Protein AF-A0A158PNH9-F1 (afdb_monomer_lite)

pLDDT: mean 72.69, std 19.54, range [38.22, 96.31]

Radius of gyration: 32.42 Å; chains: 1; bounding box: 47×103×50 Å

Organism: Anisakis simplex (NCBI:txid6269)

Secondary structure (DSSP, 8-state):
--SHHHH---SPP-------TT--HHHHHHHHHHHHH-TT--HHHHHHHHHHTTSS-TTTPPPHHHHHHHHHHHHHHHHHHHHHHHHHHHHHHHHHS-TTSS-----S----------PPP----------

Structure (mmCIF, N/CA/C/O backbone):
data_AF-A0A158PNH9-F1
#
_entry.id   AF-A0A158PNH9-F1
#
loop_
_atom_site.group_PDB
_atom_site.id
_atom_site.type_symbol
_atom_site.label_atom_id
_atom_site.label_alt_id
_atom_site.label_comp_id
_atom_site.label_asym_id
_atom_site.label_entity_id
_atom_site.label_seq_id
_atom_site.pdbx_PDB_ins_code
_atom_site.Cartn_x
_atom_site.Cartn_y
_atom_site.Cartn_z
_atom_site.occupancy
_atom_site.B_iso_or_equiv
_atom_site.auth_seq_id
_atom_site.auth_comp_id
_atom_site.auth_asym_id
_atom_site.auth_atom_id
_atom_site.pdbx_PDB_model_num
ATOM 1 N N . LEU A 1 1 ? 9.475 37.398 -16.860 1.00 58.78 1 LEU A N 1
ATOM 2 C CA . LEU A 1 1 ? 8.376 38.085 -16.139 1.00 58.78 1 LEU A CA 1
ATOM 3 C C . LEU A 1 1 ? 6.987 37.422 -16.292 1.00 58.78 1 LEU A C 1
ATOM 5 O O . LEU A 1 1 ? 6.059 37.848 -15.626 1.00 58.78 1 LEU A O 1
ATOM 9 N N . CYS A 1 2 ? 6.809 36.376 -17.117 1.00 59.81 2 CYS A N 1
ATOM 10 C CA . CYS A 1 2 ? 5.473 35.936 -17.566 1.00 59.81 2 CYS A CA 1
ATOM 11 C C . CYS A 1 2 ? 4.807 34.788 -16.759 1.00 59.81 2 CY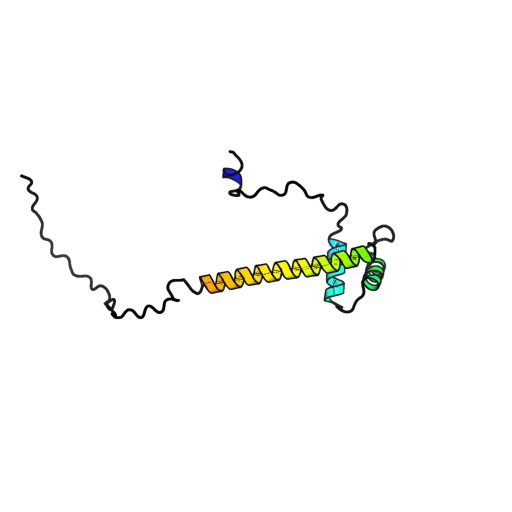S A C 1
ATOM 13 O O . CYS A 1 2 ? 3.638 34.512 -16.963 1.00 59.81 2 CYS A O 1
ATOM 15 N N . ARG A 1 3 ? 5.486 34.121 -15.807 1.00 57.56 3 ARG A N 1
ATOM 16 C CA . ARG A 1 3 ? 4.878 32.990 -15.056 1.00 57.56 3 ARG A CA 1
ATOM 17 C C . ARG A 1 3 ? 4.030 33.383 -13.838 1.00 57.56 3 ARG A C 1
ATOM 19 O O . ARG A 1 3 ? 3.223 32.579 -13.382 1.00 57.56 3 ARG A O 1
ATOM 26 N N . TYR A 1 4 ? 4.207 34.596 -13.312 1.00 63.78 4 TYR A N 1
ATOM 27 C CA . TYR A 1 4 ? 3.503 35.053 -12.108 1.00 63.78 4 TYR A CA 1
ATOM 28 C C . TYR A 1 4 ? 2.021 35.340 -12.377 1.00 63.78 4 TYR A C 1
ATOM 30 O O . TYR A 1 4 ? 1.170 34.884 -11.621 1.00 63.78 4 TYR A O 1
ATOM 38 N N . TYR A 1 5 ? 1.706 36.006 -13.490 1.00 68.56 5 TYR A N 1
ATOM 39 C CA . TYR A 1 5 ? 0.330 36.388 -13.830 1.00 68.56 5 TYR A CA 1
ATOM 40 C C . TYR A 1 5 ? -0.580 35.202 -14.187 1.00 68.56 5 TYR A C 1
ATOM 42 O O . TYR A 1 5 ? -1.795 35.344 -14.172 1.00 68.56 5 TYR A O 1
ATOM 50 N N . GLU A 1 6 ? -0.004 34.034 -14.477 1.00 59.97 6 GLU A N 1
ATOM 51 C CA . GLU A 1 6 ? -0.741 32.851 -14.935 1.00 59.97 6 GLU A CA 1
ATOM 52 C C . GLU A 1 6 ? -0.961 31.806 -13.825 1.00 59.97 6 GLU A C 1
ATOM 54 O O . GLU A 1 6 ? -1.915 31.040 -13.867 1.00 59.97 6 GLU A O 1
ATOM 59 N N . SER A 1 7 ? -0.076 31.732 -12.821 1.00 65.88 7 SER A N 1
ATOM 60 C CA . SER A 1 7 ? -0.164 30.729 -11.741 1.00 65.88 7 SER A CA 1
ATOM 61 C C . SER A 1 7 ? -0.144 31.321 -10.328 1.00 65.88 7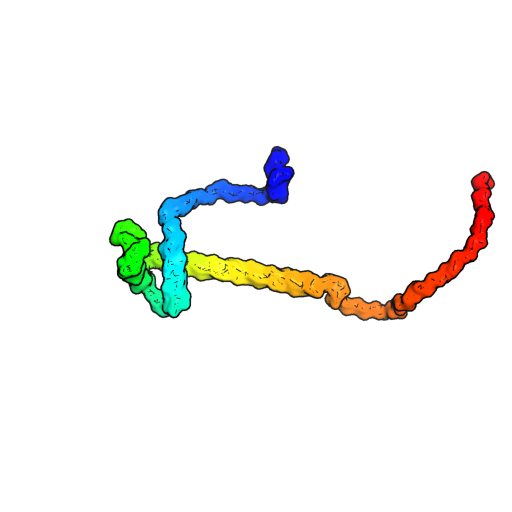 SER A C 1
ATOM 63 O O . SER A 1 7 ? -0.392 30.589 -9.376 1.00 65.88 7 SER A O 1
ATOM 65 N N . GLY A 1 8 ? 0.199 32.602 -10.154 1.00 70.19 8 GLY A N 1
ATOM 66 C CA . GLY A 1 8 ? 0.294 33.254 -8.841 1.00 70.19 8 GLY A CA 1
ATOM 67 C C . GLY A 1 8 ? 1.393 32.712 -7.915 1.00 70.19 8 GLY A C 1
ATOM 68 O O . GLY A 1 8 ? 1.497 33.152 -6.773 1.00 70.19 8 GLY A O 1
ATOM 69 N N . THR A 1 9 ? 2.228 31.764 -8.365 1.00 66.81 9 THR A N 1
ATOM 70 C CA . THR A 1 9 ? 3.254 31.131 -7.522 1.00 66.81 9 THR A CA 1
ATOM 71 C C . THR A 1 9 ? 4.668 31.561 -7.920 1.00 66.81 9 THR A C 1
ATOM 73 O O . THR A 1 9 ? 5.050 31.542 -9.088 1.00 66.81 9 THR A O 1
ATOM 76 N N . ILE A 1 10 ? 5.459 31.955 -6.916 1.00 68.06 10 ILE A N 1
ATOM 77 C CA . ILE A 1 10 ? 6.892 32.299 -7.038 1.00 68.06 10 ILE A CA 1
ATOM 78 C C . ILE A 1 10 ? 7.766 31.067 -6.731 1.00 68.06 10 ILE A C 1
ATOM 80 O O . ILE A 1 10 ? 8.981 31.066 -6.919 1.00 68.06 10 ILE A O 1
ATOM 84 N N . ARG A 1 11 ? 7.144 29.979 -6.259 1.00 74.00 11 ARG A N 1
ATOM 85 C CA . ARG A 1 11 ? 7.848 28.745 -5.917 1.00 74.00 11 ARG A CA 1
ATOM 86 C C . ARG A 1 11 ? 8.304 28.048 -7.205 1.00 74.00 11 ARG A C 1
ATOM 88 O O . ARG A 1 11 ? 7.472 27.843 -8.094 1.00 74.00 11 ARG A O 1
ATOM 95 N N . PRO A 1 12 ? 9.589 27.670 -7.324 1.00 66.69 12 PRO A N 1
ATOM 96 C CA . PRO A 1 12 ? 10.072 26.955 -8.497 1.00 66.69 12 PRO A CA 1
ATOM 97 C C . PRO A 1 12 ? 9.275 25.655 -8.667 1.00 66.69 12 PRO A C 1
ATOM 99 O O . PRO A 1 12 ? 9.100 24.897 -7.713 1.00 66.69 12 PRO A O 1
ATOM 102 N N . ARG A 1 13 ? 8.758 25.400 -9.879 1.00 63.62 13 ARG A N 1
ATOM 103 C CA . ARG A 1 13 ? 8.151 24.097 -10.197 1.00 63.62 13 ARG A CA 1
ATOM 104 C C . ARG A 1 13 ? 9.221 23.021 -10.010 1.00 63.62 13 ARG A C 1
ATOM 106 O O . ARG A 1 13 ? 10.379 23.250 -10.349 1.00 63.62 13 ARG A O 1
ATOM 113 N N . ALA A 1 14 ? 8.834 21.853 -9.505 1.00 69.50 14 ALA A N 1
ATOM 114 C CA . ALA A 1 14 ? 9.722 20.699 -9.440 1.00 69.50 14 ALA A CA 1
ATOM 115 C C . ALA A 1 14 ? 10.108 20.274 -10.870 1.00 69.50 14 ALA A C 1
ATOM 117 O O . ALA A 1 14 ? 9.350 19.595 -11.561 1.00 69.50 14 ALA A O 1
ATOM 118 N N . ILE A 1 15 ? 11.270 20.729 -11.340 1.00 57.78 15 ILE A N 1
ATOM 119 C CA . ILE A 1 15 ? 11.872 20.325 -12.613 1.00 57.78 15 ILE A CA 1
ATOM 120 C C . ILE A 1 15 ? 12.712 19.089 -12.304 1.00 57.78 15 ILE A C 1
ATOM 122 O O . ILE A 1 15 ? 13.905 19.180 -12.045 1.00 57.78 15 ILE A O 1
ATOM 126 N N . GLY A 1 16 ? 12.064 17.931 -12.227 1.00 58.94 16 GLY A N 1
ATOM 127 C CA . GLY A 1 16 ? 12.767 16.690 -11.919 1.00 58.94 16 GLY A CA 1
ATOM 128 C C . GLY A 1 16 ? 11.880 15.687 -11.215 1.00 58.94 16 GLY A C 1
ATOM 129 O O . GLY A 1 16 ? 11.831 15.624 -9.994 1.00 58.94 16 GLY A O 1
ATOM 130 N N . GLY A 1 17 ? 11.190 14.879 -12.006 1.00 66.06 17 GLY A N 1
ATOM 131 C CA . GLY A 1 17 ? 10.517 13.685 -11.531 1.00 66.06 17 GLY A CA 1
ATOM 132 C C . GLY A 1 17 ? 10.378 12.751 -12.711 1.00 66.06 17 GLY A C 1
ATOM 133 O O . GLY A 1 17 ? 9.650 13.052 -13.658 1.00 66.06 17 GLY A O 1
ATOM 134 N N . SER A 1 18 ? 11.101 11.634 -12.701 1.00 64.44 18 SER A N 1
ATOM 135 C CA . SER A 1 18 ? 10.748 10.549 -13.603 1.00 64.44 18 SER A CA 1
ATOM 136 C C . SER A 1 18 ? 9.319 10.136 -13.258 1.00 64.44 18 SER A C 1
ATOM 138 O O . SER A 1 18 ? 8.994 9.861 -12.102 1.00 64.44 18 SER A O 1
ATOM 140 N N . LYS A 1 19 ? 8.434 10.121 -14.262 1.00 61.53 19 LYS A N 1
ATOM 141 C CA . LYS A 1 19 ? 7.168 9.393 -14.141 1.00 61.53 19 LYS A CA 1
ATOM 142 C C . LYS A 1 19 ? 7.537 7.990 -13.661 1.00 61.53 19 LYS A C 1
ATOM 144 O O . LYS A 1 19 ? 8.450 7.414 -14.265 1.00 61.53 19 LYS A O 1
ATOM 149 N N . PRO A 1 20 ? 6.907 7.452 -12.604 1.00 55.34 20 PRO A N 1
ATOM 150 C CA . PRO A 1 20 ? 7.209 6.100 -12.173 1.00 55.34 20 PRO A CA 1
ATOM 151 C C . PRO A 1 20 ? 6.955 5.178 -13.367 1.00 55.34 20 PRO A C 1
ATOM 153 O O . PRO A 1 20 ? 5.820 5.011 -13.815 1.00 55.34 20 PRO A O 1
ATOM 156 N N . ARG A 1 21 ? 8.041 4.674 -13.965 1.00 58.06 21 ARG A N 1
ATOM 157 C CA . ARG A 1 21 ? 7.973 3.756 -15.095 1.00 58.06 21 ARG A CA 1
ATOM 158 C C . ARG A 1 21 ? 7.416 2.464 -14.517 1.00 58.06 21 ARG A C 1
ATOM 160 O O . ARG A 1 21 ? 8.105 1.793 -13.764 1.00 58.06 21 ARG A O 1
ATOM 167 N N . VAL A 1 22 ? 6.153 2.182 -14.822 1.00 56.94 22 VAL A N 1
ATOM 168 C CA . VAL A 1 22 ? 5.417 1.008 -14.336 1.00 56.94 22 VAL A CA 1
ATOM 169 C C . VAL A 1 22 ? 5.133 1.070 -12.828 1.00 56.94 22 VAL A C 1
ATOM 171 O O . VAL A 1 22 ? 5.536 0.223 -12.041 1.00 56.94 22 VAL A O 1
ATOM 174 N N . ALA A 1 23 ? 4.393 2.100 -12.420 1.00 52.91 23 ALA A N 1
ATOM 175 C CA . ALA A 1 23 ? 3.539 2.004 -11.244 1.00 52.91 23 ALA A CA 1
ATOM 176 C C . ALA A 1 23 ? 2.149 1.594 -11.722 1.00 52.91 23 ALA A C 1
ATOM 178 O O . ALA A 1 23 ? 1.338 2.438 -12.099 1.00 52.91 23 ALA A O 1
ATOM 179 N N . THR A 1 24 ? 1.852 0.301 -11.726 1.00 70.62 24 THR A N 1
ATOM 180 C CA . THR A 1 24 ? 0.457 -0.115 -11.623 1.00 70.62 24 THR A CA 1
ATOM 181 C C . THR A 1 24 ? -0.014 0.355 -10.250 1.00 70.62 24 THR A C 1
ATOM 183 O O . THR A 1 24 ? 0.238 -0.305 -9.245 1.00 70.62 24 THR A O 1
ATOM 186 N N . LEU A 1 25 ? -0.637 1.542 -10.190 1.00 79.00 25 LEU A N 1
ATOM 187 C CA . LEU A 1 25 ? -1.269 2.055 -8.967 1.00 79.00 25 LEU A CA 1
ATOM 188 C C . LEU A 1 25 ? -2.154 0.970 -8.338 1.00 79.00 25 LEU A C 1
ATOM 190 O O . LEU A 1 25 ? -2.124 0.792 -7.128 1.00 79.00 25 LEU A O 1
ATOM 194 N N . SER A 1 26 ? -2.795 0.152 -9.177 1.00 84.81 26 SER A N 1
ATOM 195 C CA . SER A 1 26 ? -3.567 -1.027 -8.787 1.00 84.81 26 SER A CA 1
ATOM 196 C C . SER A 1 26 ? -2.831 -1.989 -7.846 1.00 84.81 26 SER A C 1
ATOM 198 O O . SER A 1 26 ? -3.435 -2.486 -6.902 1.00 84.81 26 SER A O 1
ATOM 200 N N . VAL A 1 27 ? -1.535 -2.245 -8.055 1.00 88.88 27 VAL A N 1
ATOM 201 C CA . VAL A 1 27 ? -0.749 -3.134 -7.183 1.00 88.88 27 VAL A CA 1
ATOM 202 C C . VAL A 1 27 ? -0.495 -2.464 -5.837 1.00 88.88 27 VAL A C 1
ATOM 204 O O . VAL A 1 27 ? -0.648 -3.101 -4.799 1.00 88.88 27 VAL A O 1
ATOM 207 N N . CYS A 1 28 ? -0.150 -1.174 -5.832 1.00 89.56 28 CYS A N 1
ATOM 208 C CA . CYS A 1 28 ? 0.033 -0.413 -4.596 1.00 89.56 28 CYS A CA 1
ATOM 209 C C . CYS A 1 28 ? -1.265 -0.339 -3.778 1.00 89.56 28 CYS A C 1
ATOM 211 O O . CYS A 1 28 ? -1.227 -0.565 -2.570 1.00 89.56 28 CYS A O 1
ATOM 213 N N . ASP A 1 29 ? -2.398 -0.094 -4.438 1.00 90.69 29 ASP A N 1
ATOM 214 C CA . ASP A 1 29 ? -3.718 -0.028 -3.808 1.00 90.69 29 ASP A CA 1
ATOM 215 C C . ASP A 1 29 ? -4.108 -1.382 -3.193 1.00 90.69 29 ASP A C 1
ATOM 217 O O . ASP A 1 29 ? -4.649 -1.431 -2.087 1.00 90.69 29 ASP A O 1
ATOM 221 N N . LYS A 1 30 ? -3.776 -2.500 -3.859 1.00 92.62 30 LYS A N 1
ATOM 222 C CA . LYS A 1 30 ? -3.979 -3.846 -3.296 1.00 92.62 30 LYS A CA 1
ATOM 223 C C . LYS A 1 30 ? -3.044 -4.172 -2.138 1.00 92.62 30 LYS A C 1
ATOM 225 O O . LYS A 1 30 ? -3.484 -4.740 -1.142 1.00 92.62 30 LYS A O 1
ATOM 230 N N . ILE A 1 31 ? -1.777 -3.767 -2.212 1.00 93.06 31 ILE A N 1
ATOM 231 C CA . ILE A 1 31 ? -0.848 -3.890 -1.077 1.00 93.06 31 ILE A CA 1
ATOM 232 C C . ILE A 1 31 ? -1.401 -3.134 0.141 1.00 93.06 31 ILE A C 1
ATOM 234 O O . ILE A 1 31 ? -1.354 -3.650 1.259 1.00 93.06 31 ILE A O 1
ATOM 238 N N . GLU A 1 32 ? -1.958 -1.937 -0.068 1.00 93.25 32 GLU A N 1
ATOM 239 C CA . GLU A 1 32 ? -2.591 -1.164 0.999 1.00 93.25 32 GLU A CA 1
ATOM 240 C C . GLU A 1 32 ? -3.833 -1.868 1.562 1.00 93.25 32 GLU A C 1
ATOM 242 O O . GLU A 1 32 ? -3.968 -1.962 2.784 1.00 93.25 32 GLU A O 1
ATOM 247 N N . SER A 1 33 ? -4.718 -2.395 0.704 1.00 94.06 33 SER A N 1
ATOM 248 C CA . SER A 1 33 ? -5.935 -3.077 1.160 1.00 94.06 33 SER A CA 1
ATOM 249 C C . SER A 1 33 ? -5.619 -4.300 2.016 1.00 94.06 33 SER A C 1
ATOM 251 O O . SER A 1 33 ? -6.157 -4.417 3.114 1.00 94.06 33 SER A O 1
ATOM 253 N N . TYR A 1 34 ? -4.678 -5.154 1.596 1.00 94.50 34 TYR A N 1
ATOM 254 C CA . TYR A 1 34 ? -4.312 -6.332 2.390 1.00 94.50 34 TYR A CA 1
ATOM 255 C C . TYR A 1 34 ? -3.704 -5.958 3.740 1.00 94.50 34 TYR A C 1
ATOM 257 O O . TYR A 1 34 ? -3.994 -6.604 4.744 1.00 94.50 34 TYR A O 1
ATOM 265 N N . LYS A 1 35 ? -2.884 -4.899 3.794 1.00 93.62 35 LYS A N 1
ATOM 266 C CA . LYS A 1 35 ? -2.302 -4.442 5.062 1.00 93.62 35 LYS A CA 1
ATOM 267 C C . LYS A 1 35 ? -3.346 -3.813 5.986 1.00 93.62 35 LYS A C 1
ATOM 269 O O . LYS A 1 35 ? -3.201 -3.893 7.203 1.00 93.62 35 LYS A O 1
ATOM 274 N N . ARG A 1 36 ? -4.381 -3.185 5.420 1.00 92.62 36 ARG A N 1
ATOM 275 C CA . ARG A 1 36 ? -5.504 -2.604 6.167 1.00 92.62 36 ARG A CA 1
ATOM 276 C C . ARG A 1 36 ? -6.407 -3.682 6.765 1.00 92.62 36 ARG A C 1
ATOM 278 O O . ARG A 1 36 ? -6.819 -3.539 7.908 1.00 92.62 36 ARG A O 1
ATOM 285 N N . GLU A 1 37 ? -6.687 -4.738 6.006 1.00 94.25 37 GLU A N 1
ATOM 286 C CA . GLU A 1 37 ? -7.489 -5.884 6.452 1.00 94.25 37 GLU A CA 1
ATOM 287 C C . GLU A 1 37 ? -6.744 -6.730 7.490 1.00 94.25 37 GLU A C 1
ATOM 289 O O . GLU A 1 37 ? -7.320 -7.122 8.502 1.00 94.25 37 GLU A O 1
ATOM 294 N N . GLN A 1 38 ? -5.451 -6.983 7.263 1.00 94.75 38 GLN A N 1
ATOM 295 C CA . GLN A 1 38 ? -4.620 -7.796 8.143 1.00 94.75 38 GLN A CA 1
ATOM 296 C C . GLN A 1 38 ? -3.283 -7.097 8.434 1.00 94.75 38 GLN A C 1
ATOM 298 O O . GLN A 1 38 ? -2.294 -7.303 7.729 1.00 94.75 38 GLN A O 1
ATOM 303 N N . PRO A 1 39 ? -3.184 -6.307 9.517 1.00 93.31 39 PRO A N 1
ATOM 304 C CA . PRO A 1 39 ? -1.949 -5.601 9.860 1.00 93.31 39 PRO A CA 1
ATOM 305 C C . PRO A 1 39 ? -0.763 -6.526 10.159 1.00 93.31 39 PRO A C 1
ATOM 307 O O . PRO A 1 39 ? 0.384 -6.103 10.009 1.00 93.31 39 PRO A O 1
ATOM 310 N N . SER A 1 40 ? -1.007 -7.784 10.543 1.00 95.06 40 SER A N 1
ATOM 311 C CA . SER A 1 40 ? 0.038 -8.779 10.816 1.00 95.06 40 SER A CA 1
ATOM 312 C C . SER A 1 40 ? 0.655 -9.403 9.562 1.00 95.06 40 SER A C 1
ATOM 314 O O . SER A 1 40 ? 1.700 -10.032 9.681 1.00 95.06 40 SER A O 1
ATOM 316 N N . ILE A 1 41 ? 0.065 -9.203 8.376 1.00 95.69 41 ILE A N 1
ATOM 317 C CA . ILE A 1 41 ? 0.531 -9.848 7.144 1.00 95.69 41 ILE A CA 1
ATOM 318 C C . ILE A 1 41 ? 1.958 -9.406 6.778 1.00 95.69 41 ILE A C 1
ATOM 320 O O . ILE A 1 41 ? 2.298 -8.208 6.801 1.00 95.69 41 ILE A O 1
ATOM 324 N N . PHE A 1 42 ? 2.797 -10.376 6.431 1.00 96.31 42 PHE A N 1
ATOM 325 C CA . PHE A 1 42 ? 4.172 -10.186 5.995 1.00 96.31 42 PHE A CA 1
ATOM 326 C C . PHE A 1 42 ? 4.261 -9.883 4.495 1.00 96.31 42 PHE A C 1
ATOM 328 O O . PHE A 1 42 ? 3.400 -10.233 3.694 1.00 96.31 42 PHE A O 1
ATOM 335 N N . ALA A 1 43 ? 5.357 -9.245 4.077 1.00 94.50 43 ALA A N 1
ATOM 336 C CA . ALA A 1 43 ? 5.550 -8.853 2.679 1.00 94.50 43 ALA A CA 1
ATOM 337 C C . ALA A 1 43 ? 5.649 -10.044 1.706 1.00 94.50 43 ALA A C 1
ATOM 339 O O . ALA A 1 43 ? 5.286 -9.901 0.540 1.00 94.50 43 ALA A O 1
ATOM 340 N N . TRP A 1 44 ? 6.123 -11.206 2.164 1.00 95.44 44 TRP A N 1
ATOM 341 C CA . TRP A 1 44 ? 6.122 -12.428 1.355 1.00 95.44 44 TRP A CA 1
ATOM 342 C C . TRP A 1 44 ? 4.700 -12.984 1.185 1.00 95.44 44 TRP A C 1
ATOM 344 O O . TRP A 1 44 ? 4.326 -13.331 0.073 1.00 95.44 44 TRP A O 1
ATOM 354 N N . GLU A 1 45 ? 3.867 -12.943 2.228 1.00 96.25 45 GLU A N 1
ATOM 355 C CA . GLU A 1 45 ? 2.456 -13.355 2.151 1.00 96.25 45 GLU A CA 1
ATOM 356 C C . GLU A 1 45 ? 1.669 -12.445 1.204 1.00 96.25 45 GLU A C 1
ATOM 358 O O . GLU A 1 45 ? 0.887 -12.920 0.385 1.00 96.25 45 GLU A O 1
ATOM 363 N N . ILE A 1 46 ? 1.922 -11.131 1.252 1.00 94.69 46 ILE A N 1
ATOM 364 C CA . ILE A 1 46 ? 1.348 -10.174 0.294 1.00 94.69 46 ILE A CA 1
ATOM 365 C C . ILE A 1 46 ? 1.738 -10.549 -1.143 1.00 94.69 46 ILE A C 1
ATOM 367 O O . ILE A 1 46 ? 0.898 -10.480 -2.040 1.00 94.69 46 ILE A O 1
ATOM 371 N N . ARG A 1 47 ? 2.994 -10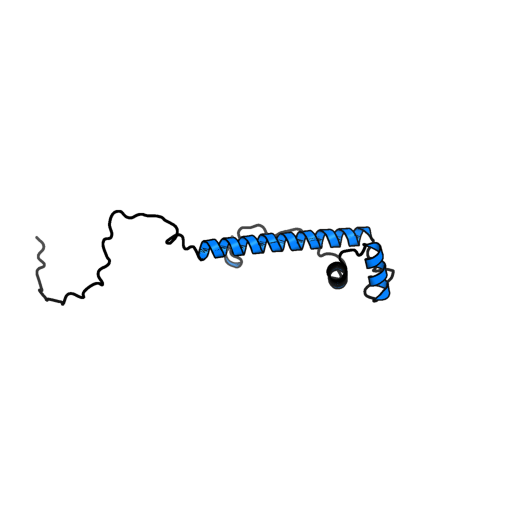.959 -1.377 1.00 94.06 47 ARG A N 1
ATOM 372 C CA . ARG A 1 47 ? 3.463 -11.392 -2.702 1.00 94.06 47 ARG A CA 1
ATOM 373 C C . ARG A 1 47 ? 2.648 -12.577 -3.218 1.00 94.06 47 ARG A C 1
ATOM 375 O O . ARG A 1 47 ? 2.214 -12.563 -4.367 1.00 94.06 47 ARG A O 1
ATOM 382 N N . ASP A 1 48 ? 2.425 -13.570 -2.368 1.00 94.75 48 ASP A N 1
ATOM 383 C CA . ASP A 1 48 ? 1.715 -14.789 -2.747 1.00 94.75 48 ASP A CA 1
ATOM 384 C C . ASP A 1 48 ? 0.217 -14.521 -2.964 1.00 94.75 48 ASP A C 1
ATOM 386 O O . ASP A 1 48 ? -0.362 -15.008 -3.936 1.00 94.75 48 ASP A O 1
ATOM 390 N N . LYS A 1 49 ? -0.403 -13.649 -2.155 1.00 94.19 49 LYS A N 1
ATOM 391 C CA . LYS A 1 49 ? -1.788 -13.198 -2.390 1.00 94.19 49 LYS A CA 1
ATOM 392 C C . LYS A 1 49 ? -1.945 -12.465 -3.725 1.00 94.19 49 LYS A C 1
ATOM 394 O O . LYS A 1 49 ? -2.894 -12.745 -4.452 1.00 94.19 49 LYS A O 1
ATOM 399 N N . LEU A 1 50 ? -0.998 -11.598 -4.094 1.00 92.75 50 LEU A N 1
ATOM 400 C CA . LEU A 1 50 ? -1.019 -10.894 -5.387 1.00 92.75 50 LEU A CA 1
ATOM 401 C C . LEU A 1 50 ? -0.960 -11.852 -6.590 1.00 92.75 50 LEU A C 1
ATOM 403 O O . LEU A 1 50 ? -1.578 -11.571 -7.620 1.00 92.75 50 LEU A O 1
ATOM 407 N N . LEU A 1 51 ? -0.240 -12.973 -6.465 1.00 91.94 51 LEU A N 1
ATOM 408 C CA . LEU A 1 51 ? -0.195 -14.026 -7.487 1.00 91.94 51 LEU A CA 1
ATOM 409 C C . LEU A 1 51 ? -1.491 -14.848 -7.522 1.00 91.94 51 LEU A C 1
ATOM 411 O O . LEU A 1 51 ? -1.991 -15.159 -8.607 1.00 91.94 51 LEU A O 1
ATOM 415 N N . ASN A 1 52 ? -2.047 -15.176 -6.353 1.00 93.25 52 ASN A N 1
ATOM 416 C CA . ASN A 1 52 ? -3.285 -15.947 -6.233 1.00 93.25 52 ASN A CA 1
ATOM 417 C C . ASN A 1 52 ? -4.494 -15.188 -6.794 1.00 93.25 52 ASN A C 1
ATOM 419 O O . ASN A 1 52 ? -5.292 -15.762 -7.529 1.00 93.25 52 ASN A O 1
ATOM 423 N N . GLU A 1 53 ? -4.592 -13.888 -6.516 1.00 90.88 53 GLU A N 1
ATOM 424 C CA . GLU A 1 53 ? -5.666 -13.016 -7.012 1.00 90.88 53 GLU A CA 1
ATOM 425 C C . GLU A 1 53 ? -5.433 -12.525 -8.455 1.00 90.88 53 GLU A C 1
ATOM 427 O O . GLU A 1 53 ? -6.213 -11.725 -8.969 1.00 90.88 53 GLU A O 1
ATOM 432 N N . LYS A 1 54 ? -4.368 -12.997 -9.127 1.00 89.19 54 LYS A N 1
ATOM 433 C CA . LYS A 1 54 ? -4.000 -12.643 -10.513 1.00 89.19 54 LYS A CA 1
ATOM 434 C C . LYS A 1 54 ? -3.859 -11.134 -10.757 1.00 89.19 54 LYS A C 1
ATOM 436 O O . LYS A 1 54 ? -3.992 -10.669 -11.886 1.00 89.19 54 LYS A O 1
ATOM 441 N N . VAL A 1 55 ? -3.540 -10.372 -9.708 1.00 87.19 55 VAL A N 1
ATOM 442 C CA . VAL A 1 55 ? -3.247 -8.932 -9.799 1.00 87.19 55 VAL A CA 1
ATOM 443 C C . VAL A 1 55 ? -1.904 -8.714 -10.500 1.00 87.19 55 VAL A C 1
ATOM 445 O O . VAL A 1 55 ? -1.755 -7.781 -11.289 1.00 87.19 55 VAL A O 1
ATOM 448 N N . CYS A 1 56 ? -0.941 -9.603 -10.235 1.00 86.12 56 CYS A N 1
ATOM 449 C CA . CYS A 1 56 ? 0.353 -9.652 -10.906 1.00 86.12 56 CYS A CA 1
ATOM 450 C C . CYS A 1 56 ? 0.598 -11.035 -11.527 1.00 86.12 56 CYS A C 1
ATOM 452 O O . CYS A 1 56 ? 0.183 -12.061 -10.989 1.00 86.12 56 CYS A O 1
ATOM 454 N N . SER A 1 57 ? 1.343 -11.054 -12.629 1.00 87.94 57 SER A N 1
ATOM 455 C CA . SER A 1 57 ? 1.945 -12.253 -13.219 1.00 87.94 57 SER A CA 1
ATOM 456 C C . SER A 1 57 ? 3.340 -12.482 -12.627 1.00 87.94 57 SER A C 1
ATOM 458 O O . SER A 1 57 ? 3.904 -11.585 -11.998 1.00 87.94 57 SER A O 1
ATOM 460 N N . ALA A 1 58 ? 3.935 -13.657 -12.861 1.00 85.25 58 ALA A N 1
ATOM 461 C CA . ALA A 1 58 ? 5.281 -13.985 -12.373 1.00 85.25 58 ALA A CA 1
ATOM 462 C C . ALA A 1 58 ? 6.363 -12.982 -12.828 1.00 85.25 58 ALA A C 1
ATOM 464 O O . ALA A 1 58 ? 7.319 -12.750 -12.096 1.00 85.25 58 ALA A O 1
ATOM 465 N N . ASP A 1 59 ? 6.171 -12.334 -13.980 1.00 84.44 59 ASP A N 1
ATOM 466 C CA . ASP A 1 59 ? 7.104 -11.333 -14.516 1.00 84.44 59 ASP A CA 1
ATOM 467 C C . ASP A 1 59 ? 6.831 -9.907 -14.007 1.00 84.44 59 ASP A C 1
ATOM 469 O O . ASP A 1 59 ? 7.691 -9.032 -14.094 1.00 84.44 59 ASP A O 1
ATOM 473 N N . THR A 1 60 ? 5.629 -9.647 -13.476 1.00 85.06 60 THR A N 1
ATOM 474 C CA . THR A 1 60 ? 5.200 -8.314 -13.007 1.00 85.06 60 THR A CA 1
ATOM 475 C C . THR A 1 60 ? 5.103 -8.210 -11.487 1.00 85.06 60 THR A C 1
ATOM 477 O O . THR A 1 60 ? 4.821 -7.135 -10.952 1.00 85.06 60 THR A O 1
ATOM 480 N N . ILE A 1 61 ? 5.336 -9.312 -10.769 1.00 88.31 61 ILE A N 1
ATOM 481 C CA . ILE A 1 61 ? 5.309 -9.348 -9.310 1.00 88.31 61 ILE A CA 1
ATOM 482 C C . ILE A 1 61 ? 6.502 -8.563 -8.727 1.00 88.31 61 ILE A C 1
ATOM 484 O O . ILE A 1 61 ? 7.659 -8.828 -9.065 1.00 88.31 61 ILE A O 1
ATOM 488 N N . PRO A 1 62 ? 6.269 -7.584 -7.833 1.00 89.25 62 PRO A N 1
ATOM 489 C CA . PRO A 1 62 ? 7.360 -6.865 -7.196 1.00 89.25 62 PRO A CA 1
ATOM 490 C C . PRO A 1 62 ? 8.135 -7.762 -6.223 1.00 89.25 62 PRO A C 1
ATOM 492 O O . PRO A 1 62 ? 7.594 -8.662 -5.579 1.00 89.25 62 PRO A O 1
ATOM 495 N N . SER A 1 63 ? 9.424 -7.461 -6.055 1.00 92.31 63 SER A N 1
ATOM 496 C CA . SER A 1 63 ? 10.248 -8.111 -5.033 1.00 92.31 63 SER A CA 1
ATOM 497 C C . SER A 1 63 ? 9.727 -7.822 -3.616 1.00 92.31 63 SER A C 1
ATOM 499 O O . SER A 1 63 ? 9.135 -6.771 -3.359 1.00 92.31 63 SER A O 1
ATOM 501 N N . VAL A 1 64 ? 10.036 -8.700 -2.655 1.00 93.25 64 VAL A N 1
ATOM 502 C CA . VAL A 1 64 ? 9.680 -8.507 -1.231 1.00 93.25 64 VAL A CA 1
ATOM 503 C C . VAL A 1 64 ? 10.239 -7.184 -0.682 1.00 93.25 64 VAL A C 1
ATOM 505 O O . VAL A 1 64 ? 9.573 -6.478 0.076 1.00 93.25 64 VAL A O 1
ATOM 508 N N . SER A 1 65 ? 11.445 -6.795 -1.107 1.00 94.31 65 SER A N 1
ATOM 509 C CA . SER A 1 65 ? 12.044 -5.505 -0.741 1.00 94.31 65 SER A CA 1
ATOM 510 C C . SER A 1 65 ? 11.240 -4.326 -1.297 1.00 94.31 65 SER A C 1
ATOM 512 O O . SER A 1 65 ? 10.966 -3.365 -0.575 1.00 94.31 65 SER A O 1
ATOM 514 N N . SER A 1 66 ? 10.793 -4.419 -2.553 1.00 91.25 66 SER A N 1
ATOM 515 C CA . SER A 1 66 ? 9.934 -3.411 -3.182 1.00 91.25 66 SER A CA 1
ATOM 516 C C . SER A 1 66 ? 8.595 -3.275 -2.454 1.00 91.25 66 SER A C 1
ATOM 518 O O . SER A 1 66 ? 8.185 -2.153 -2.168 1.00 91.25 66 SER A O 1
ATOM 520 N N . ILE A 1 67 ? 7.962 -4.388 -2.068 1.00 93.00 67 ILE A N 1
ATOM 521 C CA . ILE A 1 67 ? 6.724 -4.384 -1.268 1.00 93.00 67 ILE A CA 1
ATOM 522 C C . ILE A 1 67 ? 6.953 -3.654 0.063 1.00 93.00 67 ILE A C 1
ATOM 524 O O . ILE A 1 67 ? 6.197 -2.755 0.418 1.00 93.00 67 ILE A O 1
ATOM 528 N N . ASN A 1 68 ? 8.052 -3.946 0.765 1.00 94.94 68 ASN A N 1
ATOM 529 C CA . ASN A 1 68 ? 8.394 -3.253 2.011 1.00 94.94 68 ASN A CA 1
ATOM 530 C C . ASN A 1 68 ? 8.667 -1.750 1.829 1.00 94.94 68 ASN A C 1
ATOM 532 O O . ASN A 1 68 ? 8.423 -0.962 2.744 1.00 94.94 68 ASN A O 1
ATOM 536 N N . ARG A 1 69 ? 9.197 -1.327 0.675 1.00 92.38 69 ARG A N 1
ATOM 537 C CA . ARG A 1 69 ? 9.335 0.102 0.344 1.00 92.38 69 ARG A CA 1
ATOM 538 C C . ARG A 1 69 ? 7.966 0.750 0.154 1.00 92.38 69 ARG A C 1
ATOM 540 O O . ARG A 1 69 ? 7.735 1.818 0.710 1.00 92.38 69 ARG A O 1
ATOM 547 N N . VAL A 1 70 ? 7.053 0.091 -0.563 1.00 92.06 70 VAL A N 1
ATOM 548 C CA . VAL A 1 70 ? 5.670 0.565 -0.744 1.00 92.06 70 VAL A CA 1
ATOM 549 C C . VAL A 1 70 ? 4.968 0.702 0.606 1.00 92.06 70 VAL A C 1
ATOM 551 O O . VAL A 1 70 ? 4.433 1.766 0.891 1.00 92.06 70 VAL A O 1
ATOM 554 N N . LEU A 1 71 ? 5.050 -0.307 1.477 1.00 92.31 71 LEU A N 1
ATOM 555 C CA . LEU A 1 71 ? 4.448 -0.265 2.815 1.00 92.31 71 LEU A CA 1
ATOM 556 C C . LEU A 1 71 ? 4.950 0.920 3.655 1.00 92.31 71 LEU A C 1
ATOM 558 O O . LEU A 1 71 ? 4.151 1.624 4.271 1.00 92.31 71 LEU A O 1
ATOM 562 N N . ARG A 1 72 ? 6.263 1.183 3.644 1.00 92.50 72 ARG A N 1
ATOM 563 C CA . ARG A 1 72 ? 6.851 2.343 4.334 1.00 92.50 72 ARG A CA 1
ATOM 564 C C . ARG A 1 72 ? 6.391 3.672 3.735 1.00 92.50 72 ARG A C 1
ATOM 566 O O . ARG A 1 72 ? 6.047 4.585 4.479 1.00 92.50 72 ARG A O 1
ATOM 573 N N . ASN A 1 73 ? 6.331 3.767 2.409 1.00 91.31 73 ASN A N 1
ATOM 574 C CA . ASN A 1 73 ? 5.853 4.967 1.722 1.00 91.31 73 ASN A CA 1
ATOM 575 C C . ASN A 1 73 ? 4.367 5.240 1.992 1.00 91.31 73 ASN A C 1
ATOM 577 O O . ASN A 1 73 ? 3.980 6.396 2.135 1.00 91.31 73 ASN A O 1
ATOM 581 N N . LEU A 1 74 ? 3.537 4.197 2.090 1.00 89.44 74 LEU A N 1
ATOM 582 C CA . LEU A 1 74 ? 2.122 4.325 2.447 1.00 89.44 74 LEU A CA 1
ATOM 583 C C . LEU A 1 74 ? 1.954 4.862 3.873 1.00 89.44 74 LEU A C 1
ATOM 585 O O . LEU A 1 74 ? 1.163 5.779 4.088 1.00 89.44 74 LEU A O 1
ATOM 589 N N . ALA A 1 75 ? 2.738 4.351 4.827 1.00 88.31 75 ALA A N 1
ATOM 590 C CA . ALA A 1 75 ? 2.740 4.857 6.199 1.00 88.31 75 ALA A CA 1
ATOM 591 C C . ALA A 1 75 ? 3.170 6.333 6.260 1.00 88.31 75 ALA A C 1
ATOM 593 O O . ALA A 1 75 ? 2.454 7.151 6.832 1.00 88.31 75 ALA A O 1
ATOM 594 N N . ALA A 1 76 ? 4.268 6.690 5.587 1.00 89.12 76 ALA A N 1
ATOM 595 C CA . ALA A 1 76 ? 4.748 8.070 5.519 1.00 89.12 76 ALA A CA 1
ATOM 596 C C . ALA A 1 76 ? 3.730 9.014 4.852 1.00 89.12 76 ALA A C 1
ATOM 598 O O . ALA A 1 76 ? 3.518 10.132 5.314 1.00 89.12 76 ALA A O 1
ATOM 599 N N . LYS A 1 77 ? 3.049 8.566 3.788 1.00 87.19 77 LYS A N 1
ATOM 600 C CA . LYS A 1 77 ? 1.985 9.341 3.131 1.00 87.19 77 LYS A CA 1
ATOM 601 C C . LYS A 1 77 ? 0.801 9.574 4.071 1.00 87.19 77 LYS A C 1
ATOM 603 O O . LYS A 1 77 ? 0.268 10.680 4.107 1.00 87.19 77 LYS A O 1
ATOM 608 N N . LYS A 1 78 ? 0.400 8.556 4.838 1.00 86.69 78 LYS A N 1
ATOM 609 C CA . LYS A 1 78 ? -0.673 8.673 5.833 1.00 86.69 78 LYS A CA 1
ATOM 610 C C . LYS A 1 78 ? -0.298 9.646 6.952 1.00 86.69 78 LYS A C 1
ATOM 612 O O . LYS A 1 78 ? -1.133 10.447 7.352 1.00 86.69 78 LYS A O 1
ATOM 617 N N . GLU A 1 79 ? 0.949 9.620 7.412 1.00 86.75 79 GLU A N 1
ATOM 618 C CA . GLU A 1 79 ? 1.465 10.562 8.411 1.00 86.75 79 GLU A CA 1
ATOM 619 C C . GLU A 1 79 ? 1.496 12.000 7.880 1.00 86.75 79 GLU A C 1
ATOM 621 O O . GLU A 1 79 ? 1.022 12.913 8.546 1.00 86.75 79 GLU A O 1
ATOM 626 N N . GLN A 1 80 ? 1.956 12.212 6.643 1.00 86.31 80 GLN A N 1
ATOM 627 C CA . GLN A 1 80 ? 1.904 13.528 5.995 1.00 86.31 80 GLN A CA 1
ATOM 628 C C . GLN A 1 80 ? 0.476 14.060 5.874 1.00 86.31 80 GLN A C 1
ATOM 630 O O . GLN A 1 80 ? 0.233 15.239 6.127 1.00 86.31 80 GLN A O 1
ATOM 635 N N . GLN A 1 81 ? -0.475 13.194 5.519 1.00 85.88 81 GLN A N 1
ATOM 636 C CA . GLN A 1 81 ? -1.889 13.554 5.485 1.00 85.88 81 GLN A CA 1
ATOM 637 C C . GLN A 1 81 ? -2.424 13.869 6.883 1.00 85.88 81 GLN A C 1
ATOM 639 O O . GLN A 1 81 ? -3.159 14.838 7.028 1.00 85.88 81 GLN A O 1
ATOM 644 N N . ALA A 1 82 ? -2.055 13.101 7.909 1.00 87.94 82 ALA A N 1
ATOM 645 C CA . ALA A 1 82 ? -2.449 13.380 9.287 1.00 87.94 82 ALA A CA 1
ATOM 646 C C . ALA A 1 82 ? -1.912 14.741 9.753 1.00 87.94 82 ALA A C 1
ATOM 648 O O . ALA A 1 82 ? -2.700 15.576 10.172 1.00 87.94 82 ALA A O 1
ATOM 649 N N . MET A 1 83 ? -0.622 15.028 9.540 1.00 87.69 83 MET A N 1
ATOM 650 C CA . MET A 1 83 ? -0.024 16.331 9.861 1.00 87.69 83 MET A CA 1
ATOM 651 C C . MET A 1 83 ? -0.700 17.487 9.118 1.00 87.69 83 MET A C 1
ATOM 653 O O . MET A 1 83 ? -0.875 18.572 9.671 1.00 87.69 83 MET A O 1
ATOM 657 N N . GLN A 1 84 ? -1.079 17.276 7.855 1.00 84.31 84 GLN A N 1
ATOM 658 C CA . GLN A 1 84 ? -1.811 18.278 7.092 1.00 84.31 84 GLN A CA 1
ATOM 659 C C . GLN A 1 84 ? -3.215 18.503 7.667 1.00 84.31 84 GLN A C 1
ATOM 661 O O . GLN A 1 84 ? -3.618 19.653 7.819 1.00 84.31 84 GLN A O 1
ATOM 666 N N . ASN A 1 85 ? -3.941 17.437 8.013 1.00 87.06 85 ASN A N 1
ATOM 667 C CA . ASN A 1 85 ? -5.249 17.547 8.662 1.00 87.06 85 ASN A CA 1
ATOM 668 C C . ASN A 1 85 ? -5.136 18.233 10.027 1.00 87.06 85 ASN A C 1
ATOM 670 O O . ASN A 1 85 ? -5.878 19.174 10.272 1.00 87.06 85 ASN A O 1
ATOM 674 N N . ASP A 1 86 ? -4.149 17.872 10.849 1.00 86.88 86 ASP A N 1
ATOM 675 C CA . ASP A 1 86 ? -3.875 18.524 12.133 1.00 86.88 86 ASP A CA 1
ATOM 676 C C . ASP A 1 86 ? -3.567 20.016 11.958 1.00 86.88 86 ASP A C 1
ATOM 678 O O . ASP A 1 86 ? -4.020 20.849 12.745 1.00 86.88 86 ASP A O 1
ATOM 682 N N . PHE A 1 87 ? -2.819 20.386 10.913 1.00 87.56 87 PHE A N 1
ATOM 683 C CA . PHE A 1 87 ? -2.578 21.785 10.569 1.00 87.56 87 PHE A CA 1
ATOM 684 C C . PHE A 1 87 ? -3.879 22.514 10.210 1.00 87.56 87 PHE A C 1
ATOM 686 O O . PHE A 1 87 ? -4.106 23.619 10.705 1.00 87.56 87 PHE A O 1
ATOM 693 N N . TYR A 1 88 ? -4.742 21.909 9.388 1.00 82.38 88 TYR A N 1
ATOM 694 C CA . TYR A 1 88 ? -6.041 22.486 9.034 1.00 82.38 88 TYR A CA 1
ATOM 695 C C . TYR A 1 88 ? -6.974 22.586 10.239 1.00 82.38 88 TYR A C 1
ATOM 697 O O . TYR A 1 88 ? -7.551 23.646 10.451 1.00 82.38 88 TYR A O 1
ATOM 705 N N . ASP A 1 89 ? -7.076 21.551 11.068 1.00 82.69 89 ASP A N 1
ATOM 706 C CA . ASP A 1 89 ? -7.868 21.576 12.298 1.00 82.69 89 ASP A CA 1
ATOM 707 C C . ASP A 1 89 ? -7.349 22.636 13.269 1.00 82.69 89 ASP A C 1
ATOM 709 O O . ASP A 1 89 ? -8.125 23.401 13.845 1.00 82.69 89 ASP A O 1
ATOM 713 N N . ARG A 1 90 ? -6.025 22.757 13.420 1.00 82.06 90 ARG A N 1
ATOM 714 C CA . ARG A 1 90 ? -5.420 23.810 14.238 1.00 82.06 90 ARG A CA 1
ATOM 715 C C . ARG A 1 90 ? -5.706 25.196 13.669 1.00 82.06 90 ARG A C 1
ATOM 717 O O . ARG A 1 90 ? -6.025 26.096 14.442 1.00 82.06 90 ARG A O 1
ATOM 724 N N . ALA A 1 91 ? -5.639 25.370 12.351 1.00 83.69 91 ALA A N 1
ATOM 725 C CA . ALA A 1 91 ? -5.990 26.620 11.686 1.00 83.69 91 ALA A CA 1
ATOM 726 C C . ALA A 1 91 ? -7.484 26.951 11.830 1.00 83.69 91 ALA A C 1
ATOM 728 O O . ALA A 1 91 ? -7.823 28.101 12.091 1.00 83.69 91 ALA A O 1
ATOM 729 N N . LEU A 1 92 ? -8.376 25.961 11.738 1.00 78.12 92 LEU A N 1
ATOM 730 C CA . LEU A 1 92 ? -9.816 26.133 11.936 1.00 78.12 92 LEU A CA 1
ATOM 731 C C . LEU A 1 92 ? -10.149 26.496 13.383 1.00 78.12 92 LEU A C 1
ATOM 733 O O . LEU A 1 92 ? -10.943 27.404 13.596 1.00 78.12 92 LEU A O 1
ATOM 737 N N . ARG A 1 93 ? -9.498 25.880 14.378 1.00 71.56 93 ARG A N 1
ATOM 738 C CA . ARG A 1 93 ? -9.624 26.299 15.788 1.00 71.56 93 ARG A CA 1
ATOM 739 C C . ARG A 1 93 ? -9.115 27.722 16.009 1.00 71.56 93 ARG A C 1
ATOM 741 O O . ARG A 1 93 ? -9.726 28.486 16.750 1.00 71.56 93 ARG A O 1
ATOM 748 N N . TYR A 1 94 ? -8.029 28.107 15.344 1.00 65.75 94 TYR A N 1
ATOM 749 C CA . TYR A 1 94 ? -7.526 29.482 15.383 1.00 65.75 94 TYR A CA 1
ATOM 750 C C . TYR A 1 94 ? -8.428 30.469 14.624 1.00 65.75 94 TYR A C 1
ATOM 752 O O . TYR A 1 94 ? -8.466 31.643 14.956 1.00 65.75 94 TYR A O 1
ATOM 760 N N . SER A 1 95 ? -9.176 30.005 13.622 1.00 64.75 95 SER A N 1
ATOM 761 C CA . SER A 1 95 ? -10.140 30.814 12.872 1.00 64.75 95 SER A CA 1
ATOM 762 C C . SER A 1 95 ? -11.493 30.933 13.581 1.00 64.75 95 SER A C 1
ATOM 764 O O . SER A 1 95 ? -12.132 31.978 13.474 1.00 64.75 95 SER A O 1
ATOM 766 N N . SER A 1 96 ? -11.953 29.896 14.292 1.00 57.84 96 SER A N 1
ATOM 767 C CA . SER A 1 96 ? -13.159 29.963 15.132 1.00 57.84 96 SER A CA 1
ATOM 768 C C . SER A 1 96 ? -12.906 30.821 16.367 1.00 57.84 96 SER A C 1
ATOM 770 O O . SER A 1 96 ? -13.793 31.529 16.838 1.00 57.84 96 SER A O 1
ATOM 772 N N . THR A 1 97 ? -11.664 30.814 16.847 1.00 55.91 97 THR A N 1
ATOM 773 C CA . THR A 1 97 ? -11.155 31.779 17.816 1.00 55.91 97 THR A CA 1
ATOM 774 C C . THR A 1 97 ? -10.680 33.005 17.051 1.00 55.91 97 THR A C 1
ATOM 776 O O . THR A 1 97 ? -9.488 33.289 17.005 1.00 55.91 97 THR A O 1
ATOM 779 N N . GLN A 1 98 ? -11.617 33.718 16.410 1.00 55.59 98 GLN A N 1
ATOM 780 C CA . GLN A 1 98 ? -11.365 35.067 15.902 1.00 55.59 98 GLN A CA 1
ATOM 781 C C . GLN A 1 98 ? -10.469 35.772 16.923 1.00 55.59 98 GLN A C 1
ATOM 783 O O . GLN A 1 98 ? -10.817 35.830 18.101 1.00 55.59 98 GLN A O 1
ATOM 788 N N . TRP A 1 99 ? -9.310 36.264 16.501 1.00 55.94 99 TRP A N 1
ATOM 789 C CA . TRP A 1 99 ? -8.345 37.011 17.319 1.00 55.94 99 TRP A CA 1
ATOM 790 C C . TRP A 1 99 ? -8.990 38.163 18.119 1.00 55.94 99 TRP A C 1
ATOM 792 O O . TRP A 1 99 ? -8.378 38.692 19.040 1.00 55.94 99 TRP A O 1
ATOM 802 N N . TYR A 1 100 ? -10.233 38.525 17.795 1.00 50.69 100 TYR A N 1
ATOM 803 C CA . TYR A 1 100 ? -11.095 39.426 18.548 1.00 50.69 100 TYR A CA 1
ATOM 804 C C . TYR A 1 100 ? -11.627 38.859 19.886 1.00 50.69 100 TYR A C 1
ATOM 806 O O . TYR A 1 100 ? -11.790 39.614 20.836 1.00 50.69 100 TYR A O 1
ATOM 814 N N . ASN A 1 101 ? -11.864 37.547 20.005 1.00 55.28 101 ASN A N 1
ATOM 815 C CA . ASN A 1 101 ? -12.504 36.926 21.178 1.00 55.28 101 ASN A CA 1
ATOM 816 C C . ASN A 1 101 ? -11.518 36.377 22.230 1.00 55.28 101 ASN A C 1
ATOM 818 O O . ASN A 1 101 ? -11.956 35.900 23.273 1.00 55.28 101 ASN A O 1
ATOM 822 N N . GLN A 1 102 ? -10.202 36.403 21.974 1.00 54.16 102 GLN A N 1
ATOM 823 C CA . GLN A 1 102 ? -9.193 35.792 22.860 1.00 54.16 102 GLN A CA 1
ATOM 824 C C . GLN A 1 102 ? -8.451 36.795 23.755 1.00 54.16 102 GLN A C 1
ATOM 826 O O . GLN A 1 102 ? -7.727 36.368 24.655 1.00 54.16 102 GLN A O 1
ATOM 831 N N . TRP A 1 103 ? -8.620 38.106 23.561 1.00 46.78 103 TRP A N 1
ATOM 832 C CA . TRP A 1 103 ? -8.036 39.083 24.478 1.00 46.78 103 TRP A CA 1
ATOM 833 C C . TRP A 1 103 ? -8.864 39.155 25.765 1.00 46.78 103 TRP A C 1
ATOM 835 O O . TRP A 1 103 ? -10.012 39.597 25.709 1.00 46.78 103 TRP A O 1
ATOM 845 N N . PRO A 1 104 ? -8.292 38.862 26.948 1.00 46.81 104 PRO A N 1
ATOM 846 C CA . PRO A 1 104 ? -8.786 39.438 28.180 1.00 46.81 104 PRO A CA 1
ATOM 847 C C . PRO A 1 104 ? -8.316 40.895 28.193 1.00 46.81 104 PRO A C 1
ATOM 849 O O . PRO A 1 104 ? -7.481 41.291 28.999 1.00 46.81 104 PRO A O 1
ATOM 852 N N . MET A 1 105 ? -8.842 41.721 27.288 1.00 43.09 105 MET A N 1
ATOM 853 C CA . MET A 1 105 ? -9.011 43.113 27.657 1.00 43.09 105 MET A CA 1
ATOM 854 C C . MET A 1 105 ? -10.191 43.091 28.618 1.00 43.09 105 MET A C 1
ATOM 856 O O . MET A 1 105 ? -11.342 43.302 28.248 1.00 43.09 105 MET A O 1
ATOM 860 N N . SER A 1 106 ? -9.892 42.829 29.887 1.00 46.00 106 SER A N 1
ATOM 861 C CA . SER A 1 106 ? -10.436 43.676 30.932 1.00 46.00 106 SER A CA 1
ATOM 862 C C . SER A 1 106 ? -10.236 45.120 30.469 1.00 46.00 106 SER A C 1
ATOM 864 O O . SER A 1 106 ? -9.205 45.721 30.743 1.00 46.00 106 SER A O 1
ATOM 866 N N . MET A 1 107 ? -11.178 45.635 29.677 1.00 40.03 107 MET A N 1
ATOM 867 C CA . MET A 1 107 ? -11.434 47.058 29.567 1.00 40.03 107 MET A CA 1
ATOM 868 C C . MET A 1 107 ? -11.832 47.479 30.983 1.00 40.03 107 MET A C 1
ATOM 870 O O . MET A 1 107 ? -12.897 47.061 31.449 1.00 40.03 107 MET A O 1
ATOM 874 N N . PRO A 1 108 ? -11.032 48.270 31.713 1.00 40.22 108 PRO A N 1
ATOM 875 C CA . PRO A 1 108 ? -11.579 49.049 32.803 1.00 40.22 108 PRO A CA 1
ATOM 876 C C . PRO A 1 108 ? -12.370 50.165 32.119 1.00 40.22 108 PRO A C 1
ATOM 878 O O . PRO A 1 108 ? -11.808 51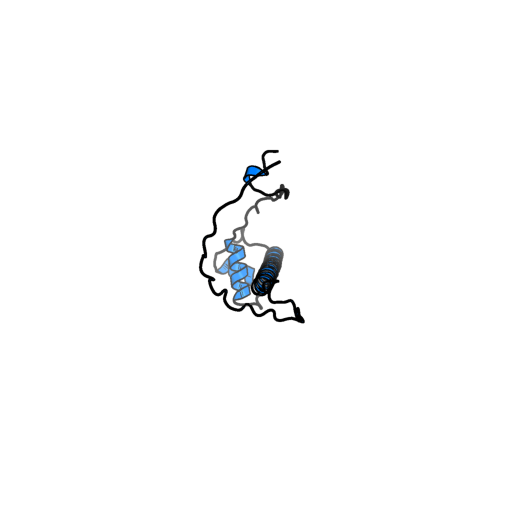.170 31.698 1.00 40.22 108 PRO A O 1
ATOM 881 N N . GLY A 1 109 ? -13.663 49.934 31.907 1.00 44.72 109 GLY A N 1
ATOM 882 C CA . GLY A 1 109 ? -14.538 50.904 31.258 1.00 44.72 109 GLY A CA 1
ATOM 883 C C . GLY A 1 109 ? -15.446 50.263 30.228 1.00 44.72 109 GLY A C 1
ATOM 884 O O . GLY A 1 109 ? -15.220 50.362 29.026 1.00 44.72 109 GLY A O 1
ATOM 885 N N . ALA A 1 110 ? -16.526 49.655 30.705 1.00 41.75 110 ALA A N 1
ATOM 886 C CA . ALA A 1 110 ? -17.743 49.596 29.922 1.00 41.75 110 ALA A CA 1
ATOM 887 C C . ALA A 1 110 ? -18.185 51.040 29.622 1.00 41.75 110 ALA A C 1
ATOM 889 O O . ALA A 1 110 ? -18.875 51.660 30.426 1.00 41.75 110 ALA A O 1
ATOM 890 N N . VAL A 1 111 ? -17.815 51.589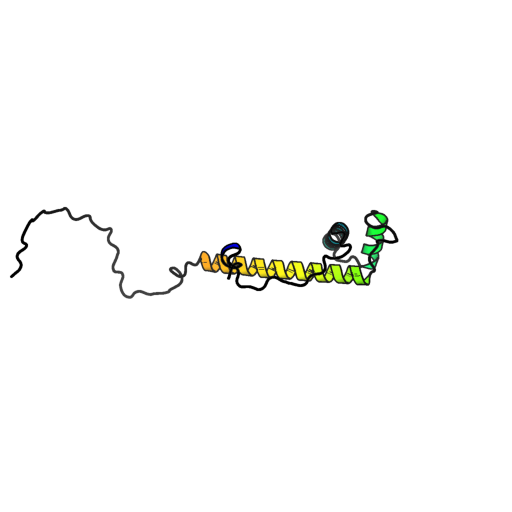 28.465 1.00 43.38 111 VAL A N 1
ATOM 891 C CA . VAL A 1 111 ? -18.767 52.460 27.778 1.00 43.38 111 VAL A CA 1
ATOM 892 C C . VAL A 1 111 ? -19.766 51.502 27.158 1.00 43.38 111 VAL A C 1
ATOM 894 O O . VAL A 1 111 ? -19.488 50.830 26.167 1.00 43.38 111 VAL A O 1
ATOM 897 N N . GLY A 1 112 ? -20.895 51.322 27.844 1.00 42.69 112 GLY A N 1
ATOM 898 C CA . GLY A 1 112 ? -22.012 50.597 27.270 1.00 42.69 112 GLY A CA 1
ATOM 899 C C . GLY A 1 112 ? -22.292 51.194 25.897 1.00 42.69 112 GLY A C 1
ATOM 900 O O . GLY A 1 112 ? -22.501 52.402 25.781 1.00 42.69 112 GLY A O 1
ATOM 901 N N . LEU A 1 113 ? -22.294 50.359 24.860 1.00 43.88 113 LEU A N 1
ATOM 902 C CA . LEU A 1 113 ? -23.070 50.668 23.671 1.00 43.88 113 LEU A CA 1
ATOM 903 C C . LEU A 1 113 ? -24.527 50.683 24.132 1.00 43.88 113 LEU A C 1
ATOM 905 O O . LEU A 1 113 ? -25.230 49.676 24.080 1.00 43.88 113 LEU A O 1
ATOM 909 N N . ALA A 1 114 ? -24.964 51.834 24.642 1.00 50.22 114 ALA A N 1
ATOM 910 C CA . ALA A 1 114 ? -26.359 52.191 24.544 1.00 50.22 114 ALA A CA 1
ATOM 911 C C . ALA A 1 114 ? -26.724 52.043 23.057 1.00 50.22 114 ALA A C 1
ATOM 913 O O . ALA A 1 114 ? -25.942 52.478 22.199 1.00 50.22 114 ALA A O 1
ATOM 914 N N . PRO A 1 115 ? -27.856 51.405 22.721 1.00 45.75 115 PRO A N 1
ATOM 915 C CA . PRO A 1 115 ? -28.318 51.421 21.347 1.00 45.75 115 PRO A CA 1
ATOM 916 C C . PRO A 1 115 ? -28.437 52.891 20.944 1.00 45.75 115 PRO A C 1
ATOM 918 O O . PRO A 1 115 ? -29.004 53.696 21.683 1.00 45.75 115 PRO A O 1
ATOM 921 N N . PHE A 1 116 ? -27.829 53.242 19.814 1.00 41.53 116 PHE A N 1
ATOM 922 C CA . PHE A 1 116 ? -27.884 54.578 19.237 1.00 41.53 116 PHE A CA 1
ATOM 923 C C . PHE A 1 116 ? -29.352 55.014 19.149 1.00 41.53 116 PHE A C 1
ATOM 925 O O . PHE A 1 116 ? -30.108 54.521 18.311 1.00 41.53 116 PHE A O 1
ATOM 932 N N . GLN A 1 117 ? -29.778 55.899 20.053 1.00 44.28 117 GLN A N 1
ATOM 933 C CA . GLN A 1 117 ? -31.062 56.566 19.925 1.00 44.28 117 GLN A CA 1
ATOM 934 C C . GLN A 1 117 ? -30.914 57.571 18.789 1.00 44.28 117 GLN A C 1
ATOM 936 O O . GLN A 1 117 ? -30.135 58.518 18.883 1.00 44.28 117 GLN A O 1
ATOM 941 N N . ALA A 1 118 ? -31.636 57.323 17.698 1.00 48.62 118 ALA A N 1
ATOM 942 C CA . ALA A 1 118 ? -31.721 58.233 16.571 1.00 48.62 118 ALA A CA 1
ATOM 943 C C . ALA A 1 118 ? -32.290 59.576 17.055 1.00 48.62 118 ALA A C 1
ATOM 945 O O . ALA A 1 118 ? -33.495 59.713 17.262 1.00 48.62 118 ALA A O 1
ATOM 946 N N . LEU A 1 119 ? -31.411 60.556 17.272 1.00 40.78 119 LEU A N 1
ATOM 947 C CA . LEU A 1 119 ? -31.811 61.924 17.565 1.00 40.78 119 LEU A CA 1
ATOM 948 C C . LEU A 1 119 ? -32.242 62.615 16.273 1.00 40.78 119 LEU A C 1
ATOM 950 O O . LEU A 1 119 ? -31.573 62.575 15.240 1.00 40.78 119 LEU A O 1
ATOM 954 N N . THR A 1 120 ? -33.426 63.199 16.366 1.00 48.88 120 THR A N 1
ATOM 955 C CA . THR A 1 120 ? -34.213 63.808 15.303 1.00 48.88 120 THR A CA 1
ATOM 956 C C . THR A 1 120 ? -33.492 65.015 14.704 1.00 48.88 120 THR A C 1
ATOM 958 O O . THR A 1 120 ? -32.969 65.843 15.448 1.00 48.88 120 THR A O 1
ATOM 961 N N . GLN A 1 121 ? -33.513 65.155 13.376 1.00 40.06 121 GLN A N 1
ATOM 962 C CA . GLN A 1 121 ? -33.019 66.346 12.680 1.00 40.06 121 GLN A CA 1
ATOM 963 C C . GLN A 1 121 ? -33.777 67.603 13.133 1.00 40.06 121 GLN A C 1
ATOM 965 O O . GLN A 1 121 ? -34.969 67.738 12.860 1.00 40.06 121 GLN A O 1
ATOM 970 N N . SER A 1 122 ? -33.073 68.560 13.736 1.00 41.66 122 SER A N 1
ATOM 971 C CA . SER A 1 122 ? -33.447 69.972 13.687 1.00 41.66 122 SER A CA 1
ATOM 972 C C . SER A 1 122 ? -32.545 70.672 12.669 1.00 41.66 122 SER A C 1
ATOM 974 O O . SER A 1 122 ? -31.341 70.829 12.856 1.00 41.66 122 SER A O 1
ATOM 976 N N . ASN A 1 123 ? -33.150 71.037 11.538 1.00 49.72 123 ASN A N 1
ATOM 977 C CA . ASN A 1 123 ? -32.554 71.895 10.522 1.00 49.72 123 ASN A CA 1
ATOM 978 C C . ASN A 1 123 ? -32.141 73.234 11.146 1.00 49.72 123 ASN A C 1
ATOM 980 O O . ASN A 1 123 ? -32.986 73.929 11.706 1.00 49.72 123 ASN A O 1
ATOM 984 N N . HIS A 1 124 ? -30.890 73.647 10.949 1.00 38.22 124 HIS A N 1
ATOM 985 C CA . HIS A 1 124 ? -30.584 75.068 10.843 1.00 38.22 124 HIS A CA 1
ATOM 986 C C . HIS A 1 124 ? -29.524 75.286 9.763 1.00 38.22 124 HIS A C 1
ATOM 988 O O . HIS A 1 124 ? -28.365 74.900 9.896 1.00 38.22 124 HIS A O 1
ATOM 994 N N . LEU A 1 125 ? -29.993 75.879 8.669 1.00 47.22 125 LEU A N 1
ATOM 995 C CA . LEU A 1 125 ? -29.227 76.373 7.536 1.00 47.22 125 LEU A CA 1
ATOM 996 C C . LEU A 1 125 ? -28.307 77.540 7.926 1.00 47.22 125 LEU A C 1
ATOM 998 O O . LEU A 1 125 ? -28.617 78.313 8.830 1.00 47.22 125 LEU A O 1
ATOM 1002 N N . ASP A 1 126 ? -27.245 77.660 7.128 1.00 47.09 126 ASP A N 1
ATOM 1003 C CA . ASP A 1 126 ? -26.483 78.865 6.787 1.00 47.09 126 ASP A CA 1
ATOM 1004 C C . ASP A 1 126 ? -25.673 79.590 7.873 1.00 47.09 126 ASP A C 1
ATOM 1006 O O . ASP A 1 126 ? -26.202 80.341 8.688 1.00 47.09 126 ASP A O 1
ATOM 1010 N N . LYS A 1 127 ? -24.341 79.549 7.721 1.00 44.84 127 LYS A N 1
ATOM 1011 C CA . LYS A 1 127 ? -23.657 80.681 7.069 1.00 44.84 127 LYS A CA 1
ATOM 1012 C C . LYS A 1 127 ? -22.203 80.377 6.712 1.00 44.84 127 LYS A C 1
ATOM 1014 O O . LYS A 1 127 ? -21.345 80.171 7.564 1.00 44.84 127 LYS A O 1
ATOM 1019 N N . LYS A 1 128 ? -21.962 80.383 5.406 1.00 46.16 128 LYS A N 1
ATOM 1020 C CA . LYS A 1 128 ? -20.680 80.642 4.756 1.00 46.16 128 LYS A CA 1
ATOM 1021 C C . LYS A 1 128 ? -20.415 82.140 4.855 1.00 46.16 128 LYS A C 1
ATOM 1023 O O . LYS A 1 128 ? -21.320 82.881 4.513 1.00 46.16 128 LYS A O 1
ATOM 1028 N N . ASP A 1 129 ? -19.205 82.546 5.223 1.00 44.91 129 ASP A N 1
ATOM 1029 C CA . ASP A 1 129 ? -18.560 83.733 4.654 1.00 44.91 129 ASP A CA 1
ATOM 1030 C C . ASP A 1 129 ? -17.028 83.592 4.778 1.00 44.91 129 ASP A C 1
ATOM 1032 O O . ASP A 1 129 ? -16.536 83.247 5.855 1.00 44.91 129 ASP A O 1
ATOM 1036 N N . PRO A 1 130 ? -16.265 83.786 3.685 1.00 57.81 130 PRO A N 1
ATOM 1037 C CA . PRO A 1 130 ? -14.811 83.903 3.705 1.00 57.81 130 PRO A CA 1
ATOM 1038 C C . PRO A 1 130 ? -14.382 85.381 3.684 1.00 57.81 130 PRO A C 1
ATOM 1040 O O . PRO A 1 130 ? -14.961 86.177 2.944 1.00 57.81 130 PRO A O 1
ATOM 1043 N N . GLY A 1 131 ? -13.325 85.727 4.422 1.00 40.53 131 GLY A N 1
ATOM 1044 C CA . GLY A 1 131 ? -12.702 87.056 4.376 1.00 40.53 131 GLY A CA 1
ATOM 1045 C C . GLY A 1 131 ? -12.102 87.467 5.701 1.00 40.53 131 GLY A C 1
ATOM 1046 O O . GLY A 1 131 ? -12.883 87.926 6.558 1.00 40.53 131 GLY A O 1
#

Sequence (131 aa):
LCRYYESGTIRPRAIGGSKPRVATLSVCDKIESYKREQPSIFAWEIRDKLLNEKVCSADTIPSVSSINRVLRNLAAKKEQQAMQNDFYDRALRYSSTQWYNQWPMSMPGAVGLAPFQALTQSNHLDKKDPG

Foldseek 3Di:
DPPCVPPVDPDDDPPDDDPPPDDPVLLLVQLVVVCVVPVPDALVNSQVVCVVVVVDDPVRGDDSVVSVVSVVVVVVVVVVVVVVVVVVVVVVVVVVVPVVNPDPPPPPDPPDPPPPDPDDDDDDDDDDDDD

InterPro domains:
  IPR001523 Paired domain [PF00292] (1-72)
  IPR001523 Paired domain [PS51057] (1-74)
  IPR001523 Paired domain [SM00351] (1-72)
  IPR009057 Homedomain-like superfamily [SSF46689] (16-78)
  IPR036388 Winged helix-like DNA-binding domain superfamily [G3DSA:1.10.10.10] (16-81)
  IPR043565 PAX family [PTHR45636] (1-95)

=== Feature glossary ===
Feature key, reading from the visual/contextual features back to the raw sequence:

Rendered structure images. Structure images are PyMOL renders from six orthogonal camera directions. Cartoon representation draws helices as coils and strands as arrows; sticks shows the backbone as bonds; surface shows the solvent-excluded envelope. Rainbow coloring maps sequence position to hue (blue→red, N→C); chain coloring assigns a distinct color per polypeptide.

Contact-map, Ramachandran, and PAE plots. Three diagnostic plots accompany the record. The Cα contact map visualizes the tertiary structure as a 2D adjacency matrix (8 Å cutoff, sequence-local contacts suppressed). The Ramachandran plot shows the distribution of backbone (φ, ψ) torsions, with points in the α and β basins reflecting secondary structure content. The PAE plot shows AlphaFold's inter-residue confidence as a color matrix.

InterPro / GO / CATH / organism. The annotation block draws on four external resources. InterPro: which protein families and domains the sequence belongs to. GO: standardized terms for what the protein does, what process it participates in, and where in the cell it acts. CATH: which structural fold it has in the CATH hierarchy. Organism: the species of origin.

Nearest PDB structures. Structural nearest neighbors (via Foldseek easy-search vs the PDB). Reported per hit: target PDB id, E-value, and alignment TM-score. A TM-score above ~0.5 is the conventional threshold for 'same fold'.

Predicted aligned error. Predicted aligned error is AlphaFold's pairwise confidence. Unlike pLDDT (per-residue), PAE is per-residue-pair and captures whether two parts of the structure are correctly placed relative to each other. Units are ångströms of expected positional error.

Solvent-accessible surface area. SASA measures how much of the protein is reachable by solvent. It is computed by rolling a water-sized probe over the atomic surface and summing the exposed area (Å²). Per-residue SASA distinguishes core (buried, low SASA) from surface (exposed, high SASA) residues; total SASA is a whole-molecule size measure.

B-factor. Crystallographic B-factors measure how much each atom's electron density is smeared out, in Å². They rise in mobile loops and surface residues and fall in the buried interior. In AlphaFold models this column is repurposed to hold pLDDT instead.

pLDDT. For AlphaFold models, t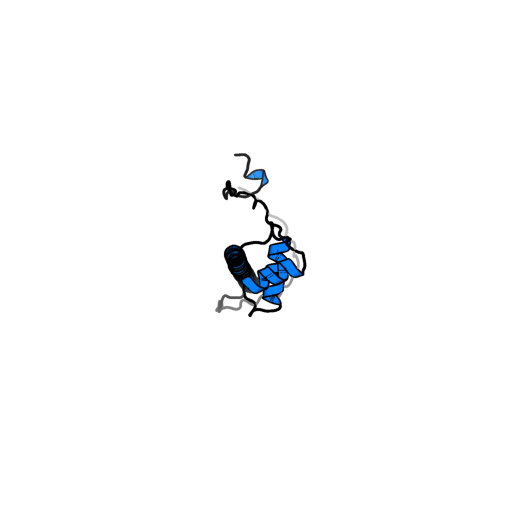he B-factor field carries pLDDT — the model's own estimate of local accuracy on a 0–100 scale. Regions with pLDDT<50 should be treated as essentially unmodeled; they often correspond to intrinsically disordered segments.

Backbone torsions (φ/ψ). φ (phi) and ψ (psi) are the two rotatable backbone dihedrals per residue: φ is the C(i-1)–N–Cα–C torsion, ψ is the N–Cα–C–N(i+1) torsion, both in degrees on (−180°, 180°]. α-helical residues cluster near (−60°, −45°); β-strand residues near (−120°, +130°). A Ramachandran plot is simply a scatter of (φ, ψ) for every residue.

Radius of gyration, Cα contacts, bounding box. Radius of gyration (Rg) is the root-mean-square distance of Cα atoms from their centroid — a single number for overall size and compactness. A globular domain of N residues has Rg ≈ 2.2·N^0.38 Å; an extended or disordered chain has a much larger Rg. The Cα contact count is the number of residue pairs whose Cα atoms are within 8 Å and are more than four positions apart in sequence — a standard proxy for tertiary packing density. The bounding box is the smallest axis-aligned box enclosing all Cα atoms.

Secondary structure (3-state, P-SEA). Three-state secondary structure (P-SEA) collapses the eight DSSP classes into helix (a), strand (b), and coil (c). P-SEA assigns these from Cα geometry alone — distances and angles — without requiring backbone oxygens, so it works on any Cα trace.

Secondary structure (8-state, DSSP). Secondary structure is the local, repeating backbone conformation. DSSP classifies it into eight states by reading the hydrogen-bond network: three helix types (H, G, I), two β types (E, B), two non-regular types (T, S), and unstructured coil (-).

Foldseek 3Di. The Foldseek 3Di string encodes local tertiary geometry as a 20-letter alphabet — one character per residue — derived from the relative positions of nearby Cα atoms. Unlike the amino-acid sequence, 3Di is a direct function of the 3D structure, so two proteins with the same fold have similar 3Di strings even at low sequence identity.

mmCIF coordinates. Structure coordinates are given as an mmCIF _atom_site loop: one row per atom with element, residue name, chain id, sequence number, and x/y/z position in Å. Only the four main-chain atoms per residue are included here; side chains are omitted to keep the record compact.

Sequence. This is the polypeptide sequence — one letter per residue, N-terminus first. Length ranges from a few dozen residues for small domains to over a thousand for large multi-domain proteins.